Protein AF-A0AAW0MY79-F1 (afdb_monomer)

Secondary structure (DSSP, 8-state):
--STTHHHHHHHHHHHTSSHHHHHHHHHHHHHIIIIIIIHHHHHHHHHHHHSSPPPHHHHHIIIIIHHHHHHHHHHHHHHT----EETTTEEPPHHHHHHHHHHHHHHHHHHHHHHHHHHHHS-S-HHHHHHHHHS----HHHHHHHHHHHHHHHHH----GGGHHHHHHTT-

Organism: NCBI:txid88201

Mean predicted aligned error: 11.84 Å

Structure (mmCIF, N/CA/C/O backbone):
data_AF-A0AAW0MY79-F1
#
_entry.id   AF-A0AAW0MY79-F1
#
loop_
_atom_site.group_PDB
_atom_site.id
_atom_site.type_symbol
_atom_site.label_atom_id
_atom_site.label_alt_id
_atom_site.label_comp_id
_atom_site.label_asym_id
_atom_site.label_entity_id
_atom_site.label_seq_id
_atom_site.pdbx_PDB_ins_code
_atom_site.Cartn_x
_atom_site.Cartn_y
_atom_site.Cartn_z
_atom_site.occupancy
_atom_site.B_iso_or_equiv
_atom_site.auth_seq_id
_atom_site.auth_comp_id
_atom_site.auth_asym_id
_atom_site.auth_atom_id
_atom_site.pdbx_PDB_model_num
ATOM 1 N N . MET A 1 1 ? 25.952 -3.757 -9.972 1.00 64.19 1 MET A N 1
ATOM 2 C CA . MET A 1 1 ? 26.005 -2.457 -10.677 1.00 64.19 1 MET A CA 1
ATOM 3 C C . MET A 1 1 ? 27.405 -2.058 -11.164 1.00 64.19 1 MET A C 1
ATOM 5 O O . MET A 1 1 ? 27.505 -1.042 -11.826 1.00 64.19 1 MET A O 1
ATOM 9 N N . VAL A 1 2 ? 28.468 -2.835 -10.903 1.00 82.38 2 VAL A N 1
ATOM 10 C CA . VAL A 1 2 ? 29.864 -2.471 -11.265 1.00 82.38 2 VAL A CA 1
ATOM 11 C C . VAL A 1 2 ? 30.337 -3.136 -12.577 1.00 82.38 2 VAL A C 1
ATOM 13 O O . VAL A 1 2 ? 31.460 -2.951 -13.016 1.00 82.38 2 VAL A O 1
ATOM 16 N N . THR A 1 3 ? 29.481 -3.930 -13.219 1.00 87.12 3 THR A N 1
ATOM 17 C CA . THR A 1 3 ? 29.756 -4.563 -14.520 1.00 87.12 3 THR A CA 1
ATOM 18 C C . THR A 1 3 ? 29.460 -3.604 -15.675 1.00 87.12 3 THR A C 1
ATOM 20 O O . THR A 1 3 ? 28.594 -2.746 -15.525 1.00 87.12 3 THR A O 1
ATOM 23 N N . GLU A 1 4 ? 30.047 -3.829 -16.855 1.00 83.00 4 GLU A N 1
ATOM 24 C CA . GLU A 1 4 ? 29.785 -3.050 -18.088 1.00 83.00 4 GLU A CA 1
ATOM 25 C C . GLU A 1 4 ? 28.286 -2.983 -18.462 1.00 83.00 4 GLU A C 1
ATOM 27 O O . GLU A 1 4 ? 27.779 -1.955 -18.896 1.00 83.00 4 GLU A O 1
ATOM 32 N N . GLY A 1 5 ? 27.524 -4.056 -18.207 1.00 82.25 5 GLY A N 1
ATOM 33 C CA . GLY A 1 5 ? 26.061 -4.086 -18.375 1.00 82.25 5 GLY A CA 1
ATOM 34 C C . GLY A 1 5 ? 25.256 -3.592 -17.162 1.00 82.25 5 GLY A C 1
ATOM 35 O O . GLY A 1 5 ? 24.039 -3.764 -17.108 1.00 82.25 5 GLY A O 1
ATOM 36 N N . GLY A 1 6 ? 25.915 -3.030 -16.147 1.00 85.75 6 GLY A N 1
ATOM 37 C CA . GLY A 1 6 ? 25.315 -2.707 -14.851 1.00 85.75 6 GLY A CA 1
ATOM 38 C C . GLY A 1 6 ? 24.207 -1.659 -14.927 1.00 85.75 6 GLY A C 1
ATOM 39 O O . GLY A 1 6 ? 23.255 -1.741 -14.154 1.00 85.75 6 GLY A O 1
ATOM 40 N N . MET A 1 7 ? 24.302 -0.729 -15.879 1.00 85.69 7 MET A N 1
ATOM 41 C CA . MET A 1 7 ? 23.310 0.326 -16.095 1.00 85.69 7 MET A CA 1
ATOM 42 C C . MET A 1 7 ? 21.962 -0.223 -16.583 1.00 85.69 7 MET A C 1
ATOM 44 O O . MET A 1 7 ? 20.918 0.259 -16.154 1.00 85.69 7 MET A O 1
ATOM 48 N N . TYR A 1 8 ? 21.968 -1.277 -17.406 1.00 83.06 8 TYR A N 1
ATOM 49 C CA . TYR A 1 8 ? 20.736 -1.932 -17.856 1.00 83.06 8 TYR A CA 1
ATOM 50 C C . TYR A 1 8 ? 20.008 -2.597 -16.681 1.00 83.06 8 TYR A C 1
ATOM 52 O O . TYR A 1 8 ? 18.830 -2.364 -16.427 1.00 83.06 8 TYR A O 1
ATOM 60 N N . VAL A 1 9 ? 20.738 -3.378 -15.882 1.00 84.88 9 VAL A N 1
ATOM 61 C CA . VAL A 1 9 ? 20.161 -4.027 -14.694 1.00 84.88 9 VAL A CA 1
ATOM 62 C C . VAL A 1 9 ? 19.654 -2.986 -13.693 1.00 84.88 9 VAL A C 1
ATOM 64 O O . VAL A 1 9 ? 18.592 -3.172 -13.104 1.00 84.88 9 VAL A O 1
ATOM 67 N N . PHE A 1 10 ? 20.386 -1.880 -13.523 1.00 86.44 10 PHE A N 1
ATOM 68 C CA . PHE A 1 10 ? 19.966 -0.775 -12.667 1.00 86.44 10 PHE A CA 1
ATOM 69 C C . PHE A 1 10 ? 18.661 -0.142 -13.148 1.00 86.44 10 PHE A C 1
ATOM 71 O O . PHE A 1 10 ? 17.734 -0.027 -12.357 1.00 86.44 10 PHE A O 1
ATOM 78 N N . GLN A 1 11 ? 18.548 0.205 -14.430 1.00 85.25 11 GLN A N 1
ATOM 79 C CA . GLN A 1 11 ? 17.3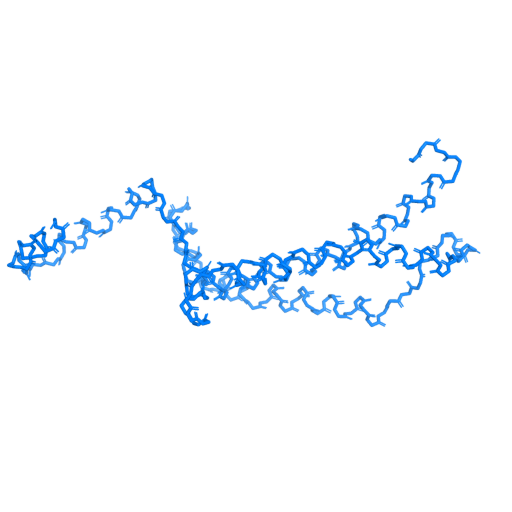39 0.834 -14.958 1.00 85.25 11 GLN A CA 1
ATOM 80 C C . GLN A 1 11 ? 16.126 -0.104 -14.896 1.00 85.25 11 GLN A C 1
ATOM 82 O O . GLN A 1 11 ? 15.022 0.336 -14.586 1.00 85.25 11 GLN A O 1
ATOM 87 N N . LEU A 1 12 ? 16.320 -1.400 -15.155 1.00 84.06 12 LEU A N 1
ATOM 88 C CA . LEU A 1 12 ? 15.260 -2.393 -15.004 1.00 84.06 12 LEU A CA 1
ATOM 89 C C . LEU A 1 12 ? 14.778 -2.472 -13.549 1.00 84.06 12 LEU A C 1
ATOM 91 O O . LEU A 1 12 ? 13.577 -2.482 -13.290 1.00 84.06 12 LEU A O 1
ATOM 95 N N . PHE A 1 13 ? 15.705 -2.486 -12.592 1.00 84.88 13 PHE A N 1
ATOM 96 C CA . PHE A 1 13 ? 15.361 -2.488 -11.175 1.00 84.88 13 PHE A CA 1
ATOM 97 C C . PHE A 1 13 ? 14.685 -1.181 -10.741 1.00 84.88 13 PHE A C 1
ATOM 99 O O . PHE A 1 13 ? 13.664 -1.222 -10.062 1.00 84.88 13 PHE A O 1
ATOM 106 N N . ASP A 1 14 ? 15.201 -0.030 -11.161 1.00 85.62 14 ASP A N 1
ATOM 107 C CA . ASP A 1 14 ? 14.633 1.284 -10.849 1.00 85.62 14 ASP A CA 1
ATOM 108 C C . ASP A 1 14 ? 13.197 1.411 -11.390 1.00 85.62 14 ASP A C 1
ATOM 110 O O . ASP A 1 14 ? 12.275 1.780 -10.665 1.00 85.62 14 ASP A O 1
ATOM 114 N N . TYR A 1 15 ? 12.965 0.959 -12.626 1.00 83.69 15 TYR A N 1
ATOM 115 C CA . TYR A 1 15 ? 11.656 1.032 -13.274 1.00 83.69 15 TYR A CA 1
ATOM 116 C C . TYR A 1 15 ? 10.628 -0.005 -12.793 1.00 83.69 15 TYR A C 1
ATOM 118 O O . TYR A 1 15 ? 9.430 0.238 -12.908 1.00 83.69 15 TYR A O 1
ATOM 126 N N . TYR A 1 16 ? 11.031 -1.169 -12.281 1.00 82.06 16 TYR A N 1
ATOM 127 C CA . TYR A 1 16 ? 10.070 -2.189 -11.827 1.00 82.06 16 TYR A CA 1
ATOM 128 C C . TYR A 1 16 ? 9.998 -2.346 -10.307 1.00 82.06 16 TYR A C 1
ATOM 130 O O . TYR A 1 16 ? 8.924 -2.616 -9.776 1.00 82.06 16 TYR A O 1
ATOM 138 N N . SER A 1 17 ? 11.109 -2.167 -9.590 1.00 77.38 17 SER A N 1
ATOM 139 C CA . SER A 1 17 ? 11.155 -2.292 -8.129 1.00 77.38 17 SER A CA 1
ATOM 140 C C . SER A 1 17 ? 10.852 -0.969 -7.431 1.00 77.38 17 SER A C 1
ATOM 142 O O . SER A 1 17 ? 10.053 -0.952 -6.496 1.00 77.38 17 SER A O 1
ATOM 144 N N . ALA A 1 18 ? 11.491 0.122 -7.864 1.00 70.31 18 ALA A N 1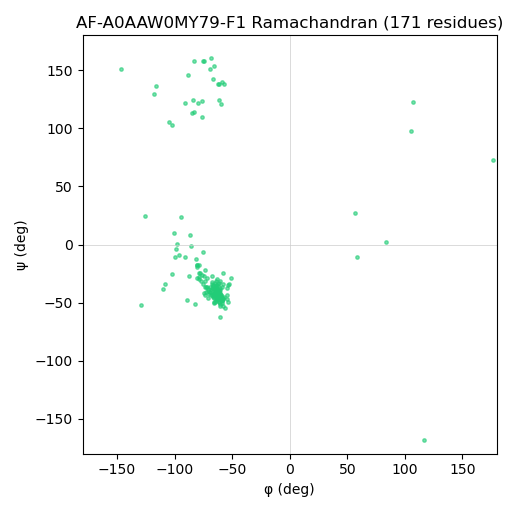
ATOM 145 C CA . ALA A 1 18 ? 11.377 1.449 -7.248 1.00 70.31 18 ALA A CA 1
ATOM 146 C C . ALA A 1 18 ? 10.426 2.394 -8.005 1.00 70.31 18 ALA A C 1
ATOM 148 O O . ALA A 1 18 ? 10.349 3.584 -7.705 1.00 70.31 18 ALA A O 1
ATOM 149 N N . SER A 1 19 ? 9.680 1.872 -8.977 1.00 70.75 19 SER A N 1
ATOM 150 C CA . SER A 1 19 ? 8.732 2.671 -9.742 1.00 70.75 19 SER A CA 1
ATOM 151 C C . SER A 1 19 ? 7.539 3.106 -8.912 1.00 70.75 19 SER A C 1
ATOM 153 O O . SER A 1 19 ? 7.077 2.411 -8.005 1.00 70.75 19 SER A O 1
ATOM 155 N N . GLY A 1 20 ? 6.983 4.256 -9.293 1.00 75.38 20 GLY A N 1
ATOM 156 C CA . GLY A 1 20 ? 5.764 4.789 -8.702 1.00 75.38 20 GLY A CA 1
ATOM 157 C C . GLY A 1 20 ? 4.626 3.767 -8.664 1.00 75.38 20 GLY A C 1
ATOM 158 O O . GLY A 1 20 ? 3.833 3.807 -7.738 1.00 75.38 20 GLY A O 1
ATOM 159 N N . MET A 1 21 ? 4.559 2.799 -9.585 1.00 81.38 21 MET A N 1
ATOM 160 C CA . MET A 1 21 ? 3.480 1.801 -9.600 1.00 81.38 21 MET A CA 1
ATOM 161 C C . MET A 1 21 ? 3.438 0.921 -8.341 1.00 81.38 21 MET A C 1
ATOM 163 O O . MET A 1 21 ? 2.368 0.749 -7.755 1.00 81.38 21 MET A O 1
ATOM 167 N N . THR A 1 22 ? 4.579 0.377 -7.901 1.00 87.12 22 THR A N 1
ATOM 168 C CA . THR A 1 22 ? 4.635 -0.479 -6.703 1.00 87.12 22 THR A CA 1
ATOM 169 C C . THR A 1 22 ? 4.415 0.343 -5.437 1.00 87.12 22 THR A C 1
ATOM 171 O O . THR A 1 22 ? 3.671 -0.080 -4.554 1.00 87.12 22 THR A O 1
ATOM 174 N N . LEU A 1 23 ? 4.991 1.547 -5.369 1.00 88.44 23 LEU A N 1
ATOM 175 C CA . LEU A 1 23 ? 4.829 2.461 -4.235 1.00 88.44 23 LEU A CA 1
ATOM 176 C C . LEU A 1 23 ? 3.391 2.970 -4.093 1.00 88.44 23 LEU A C 1
ATOM 178 O O . LEU A 1 23 ? 2.859 2.981 -2.988 1.00 88.44 23 LEU A O 1
ATOM 182 N N . LEU A 1 24 ? 2.733 3.341 -5.195 1.00 89.81 24 LEU A N 1
ATOM 183 C CA . LEU A 1 24 ? 1.336 3.786 -5.192 1.00 89.81 24 LEU A CA 1
ATOM 184 C C . LEU A 1 24 ? 0.389 2.669 -4.750 1.00 89.81 24 LEU A C 1
ATOM 186 O O . LEU A 1 24 ? -0.568 2.936 -4.027 1.00 89.81 24 LEU A O 1
ATOM 190 N N . TRP A 1 25 ? 0.671 1.422 -5.141 1.00 89.25 25 TRP A N 1
ATOM 191 C CA . TRP A 1 25 ? -0.073 0.258 -4.661 1.00 89.25 25 TRP A CA 1
ATOM 192 C C . TRP A 1 25 ? 0.070 0.061 -3.149 1.00 89.25 25 TRP A C 1
ATOM 194 O O . TRP A 1 25 ? -0.934 -0.145 -2.467 1.00 89.25 25 TRP A O 1
ATOM 204 N N . GLN A 1 26 ? 1.292 0.160 -2.613 1.00 91.06 26 GLN A N 1
ATOM 205 C CA . GLN A 1 26 ? 1.514 0.059 -1.167 1.00 91.06 26 GLN A CA 1
ATOM 206 C C . GLN A 1 26 ? 0.834 1.212 -0.418 1.00 91.06 26 GLN A C 1
ATOM 208 O O . GLN A 1 26 ? 0.061 0.968 0.506 1.00 91.06 26 GLN A O 1
ATOM 213 N N . ALA A 1 27 ? 1.024 2.452 -0.876 1.00 91.31 27 ALA A N 1
ATOM 214 C CA . ALA A 1 27 ? 0.410 3.639 -0.285 1.00 91.31 27 ALA A CA 1
ATOM 215 C C . ALA A 1 27 ? -1.126 3.563 -0.290 1.00 91.31 27 ALA A C 1
ATOM 217 O O . ALA A 1 27 ? -1.776 3.981 0.669 1.00 91.31 27 ALA A O 1
ATOM 218 N N . PHE A 1 28 ? -1.723 2.993 -1.343 1.00 92.12 28 PHE A N 1
ATOM 219 C CA . PHE A 1 28 ? -3.161 2.749 -1.394 1.00 92.12 28 PHE A CA 1
ATOM 220 C C . PHE A 1 28 ? -3.613 1.814 -0.264 1.00 92.12 28 PHE A C 1
ATOM 222 O O . PHE A 1 28 ? -4.533 2.162 0.480 1.00 92.12 28 PHE A O 1
ATOM 229 N N . TRP A 1 29 ? -2.962 0.659 -0.097 1.00 91.88 29 TRP A N 1
ATOM 230 C CA . TRP A 1 29 ? -3.308 -0.280 0.974 1.00 91.88 29 TRP A CA 1
ATOM 231 C C . TRP A 1 29 ? -3.071 0.302 2.364 1.00 91.88 29 TRP A C 1
ATOM 233 O O . TRP A 1 29 ? -3.911 0.112 3.241 1.00 91.88 29 TRP A O 1
ATOM 243 N N . GLU A 1 30 ? -1.988 1.048 2.563 1.00 91.56 30 GLU A N 1
ATOM 244 C CA . GLU A 1 30 ? -1.722 1.751 3.820 1.00 91.56 30 GLU A CA 1
ATOM 245 C C . GLU A 1 30 ? -2.848 2.736 4.158 1.00 91.56 30 GLU A C 1
ATOM 247 O O . GLU A 1 30 ? -3.398 2.687 5.261 1.00 91.56 30 GLU A O 1
ATOM 252 N N . CYS A 1 31 ? -3.272 3.562 3.196 1.00 92.19 31 CYS A N 1
ATOM 253 C CA . CYS A 1 31 ? -4.382 4.495 3.394 1.00 92.19 31 CYS A CA 1
ATOM 254 C C . CYS A 1 31 ? -5.692 3.765 3.712 1.00 92.19 31 CYS A C 1
ATOM 256 O O . CYS A 1 31 ? -6.417 4.171 4.620 1.00 92.19 31 CYS A O 1
ATOM 258 N N . VAL A 1 32 ? -6.000 2.674 3.001 1.00 91.75 32 VAL A N 1
ATOM 259 C CA . VAL A 1 32 ? -7.217 1.882 3.238 1.00 91.75 32 VAL A CA 1
ATOM 260 C C . VAL A 1 32 ? -7.208 1.261 4.633 1.00 91.75 32 VAL A C 1
ATOM 262 O O . VAL A 1 32 ? -8.212 1.330 5.345 1.00 91.75 32 VAL A O 1
ATOM 265 N N . VAL A 1 33 ? -6.078 0.689 5.053 1.00 90.69 33 VAL A N 1
ATOM 266 C CA . VAL A 1 33 ? -5.938 0.078 6.379 1.00 90.69 33 VAL A CA 1
ATOM 267 C C . VAL A 1 33 ? -6.095 1.129 7.476 1.00 90.69 33 VAL A C 1
ATOM 269 O O . VAL A 1 33 ? -6.868 0.913 8.407 1.00 90.69 33 VAL A O 1
ATOM 272 N N . VAL A 1 34 ? -5.446 2.288 7.364 1.00 90.62 34 VAL A N 1
ATOM 273 C CA . VAL A 1 34 ? -5.556 3.351 8.377 1.00 90.62 34 VAL A CA 1
ATOM 274 C C . VAL A 1 34 ? -6.973 3.933 8.427 1.00 90.62 34 VAL A C 1
ATOM 276 O O . VAL A 1 34 ? -7.555 4.071 9.504 1.00 90.62 34 VAL A O 1
ATOM 279 N N . ALA A 1 35 ? -7.567 4.238 7.275 1.00 89.69 35 ALA A N 1
ATOM 280 C CA . ALA A 1 35 ? -8.858 4.914 7.219 1.00 89.69 35 ALA A CA 1
ATOM 281 C C . ALA A 1 35 ? -10.045 4.003 7.576 1.00 89.69 35 ALA A C 1
ATOM 283 O O . ALA A 1 35 ? -10.943 4.431 8.305 1.00 89.69 35 ALA A O 1
ATOM 284 N N . TRP A 1 36 ? -10.051 2.757 7.091 1.00 88.25 36 TRP A N 1
ATOM 285 C CA . TRP A 1 36 ? -11.218 1.868 7.167 1.00 88.25 36 TRP A CA 1
ATOM 286 C C . TRP A 1 36 ? -11.043 0.701 8.136 1.00 88.25 36 TRP A C 1
ATOM 288 O O . TRP A 1 36 ? -12.002 0.336 8.811 1.00 88.25 36 TRP A O 1
ATOM 298 N N . VAL A 1 37 ? -9.846 0.107 8.218 1.00 88.88 37 VAL A N 1
ATOM 299 C CA . VAL A 1 37 ? -9.603 -1.050 9.099 1.00 88.88 37 VAL A CA 1
ATOM 300 C C . VAL A 1 37 ? -9.332 -0.591 10.530 1.00 88.88 37 VAL A C 1
ATOM 302 O O . VAL A 1 37 ? -9.986 -1.055 11.460 1.00 88.88 37 VAL A O 1
ATOM 305 N N . TYR A 1 38 ? -8.397 0.343 10.713 1.00 87.81 38 TYR A N 1
ATOM 306 C CA . TYR A 1 38 ? -8.124 0.948 12.016 1.00 87.81 38 TYR A CA 1
ATOM 307 C C . TYR A 1 38 ? -9.241 1.920 12.421 1.00 87.81 38 TYR A C 1
ATOM 309 O O . TYR A 1 38 ? -9.742 1.871 13.550 1.00 87.81 38 TYR A O 1
ATOM 317 N N . GLY A 1 39 ? -9.679 2.738 11.461 1.00 87.56 39 GLY A N 1
ATOM 318 C CA . GLY A 1 39 ? -10.776 3.687 11.592 1.00 87.56 39 GLY A CA 1
ATOM 319 C C . GLY A 1 39 ? -10.273 5.126 11.668 1.00 87.56 39 GLY A C 1
ATOM 320 O O . GLY A 1 39 ? -9.526 5.496 12.574 1.00 87.56 39 GLY A O 1
ATOM 321 N N . ALA A 1 40 ? -10.742 5.964 10.744 1.00 87.12 40 ALA A N 1
ATOM 322 C CA . ALA A 1 40 ? -10.306 7.352 10.619 1.00 87.12 40 ALA A CA 1
ATOM 323 C C . ALA A 1 40 ? -10.590 8.211 11.869 1.00 87.12 40 ALA A C 1
ATOM 325 O O . ALA A 1 40 ? -9.825 9.124 12.162 1.00 87.12 40 ALA A O 1
ATOM 326 N N . ASP A 1 41 ? -11.659 7.930 12.623 1.00 86.12 41 ASP A N 1
ATOM 327 C CA . ASP A 1 41 ? -11.943 8.643 13.879 1.00 86.12 41 ASP A CA 1
ATOM 328 C C . ASP A 1 41 ? -10.918 8.323 14.969 1.00 86.12 41 ASP A C 1
ATOM 330 O O . ASP A 1 41 ? -10.395 9.240 15.595 1.00 86.12 41 ASP A O 1
ATOM 334 N N . ARG A 1 42 ? -10.551 7.043 15.122 1.00 84.69 42 ARG A N 1
ATOM 335 C CA . ARG A 1 42 ? -9.520 6.623 16.084 1.00 84.69 42 ARG A CA 1
ATOM 336 C C . ARG A 1 42 ? -8.169 7.230 15.738 1.00 84.69 42 ARG A C 1
ATOM 338 O O . ARG A 1 42 ? -7.492 7.745 16.615 1.00 84.69 42 ARG A O 1
ATOM 345 N N . PHE A 1 43 ? -7.823 7.243 14.450 1.00 87.50 43 PHE A N 1
ATOM 346 C CA . PHE A 1 43 ? -6.597 7.880 13.981 1.00 87.50 43 PHE A CA 1
ATOM 347 C C . PHE A 1 43 ? -6.559 9.381 14.306 1.00 87.50 43 PHE A C 1
ATOM 349 O O . PHE A 1 43 ? -5.547 9.881 14.784 1.00 87.50 43 PHE A O 1
ATOM 356 N N . MET A 1 44 ? -7.665 10.102 14.103 1.00 86.62 44 MET A N 1
ATOM 357 C CA . MET A 1 44 ? -7.750 11.528 14.441 1.00 86.62 44 MET A CA 1
ATOM 358 C C . MET A 1 44 ? -7.641 11.789 15.946 1.00 86.62 44 MET A C 1
ATOM 360 O O . MET A 1 44 ? -7.039 12.787 16.340 1.00 86.62 44 MET A O 1
ATOM 364 N N . ASP A 1 45 ? -8.197 10.908 16.778 1.00 85.62 45 ASP A N 1
ATOM 365 C CA . ASP A 1 45 ? -8.103 11.019 18.235 1.00 85.62 45 ASP A CA 1
ATOM 366 C C . ASP A 1 45 ? -6.681 10.705 18.733 1.00 85.62 45 ASP A C 1
ATOM 368 O O . ASP A 1 45 ? -6.171 11.390 19.619 1.00 85.62 45 ASP A O 1
ATOM 372 N N . ASP A 1 46 ? -5.987 9.745 18.117 1.00 86.88 46 ASP A N 1
ATOM 373 C CA . ASP A 1 46 ? -4.576 9.469 18.412 1.00 86.88 46 ASP A CA 1
ATOM 374 C C . ASP A 1 46 ? -3.670 10.630 17.991 1.00 86.88 46 ASP A C 1
ATOM 376 O O . ASP A 1 46 ? -2.802 11.047 18.757 1.00 86.88 46 ASP A O 1
ATOM 380 N N . VAL A 1 47 ? -3.912 11.217 16.815 1.00 87.69 47 VAL A N 1
ATOM 381 C CA . VAL A 1 47 ? -3.218 12.436 16.380 1.00 87.69 47 VAL A CA 1
ATOM 382 C C . VAL A 1 47 ? -3.481 13.574 17.366 1.00 87.69 47 VAL A C 1
ATOM 384 O O . VAL A 1 47 ? -2.538 14.258 17.760 1.00 87.69 47 VAL A O 1
ATOM 387 N N . ALA A 1 48 ? -4.726 13.748 17.821 1.00 87.38 48 ALA A N 1
ATOM 388 C CA . ALA A 1 48 ? -5.080 14.775 18.797 1.00 87.38 48 ALA A CA 1
ATOM 389 C C . ALA A 1 48 ? -4.337 14.604 20.128 1.00 87.38 48 ALA A C 1
ATOM 391 O O . ALA A 1 48 ? -3.897 15.593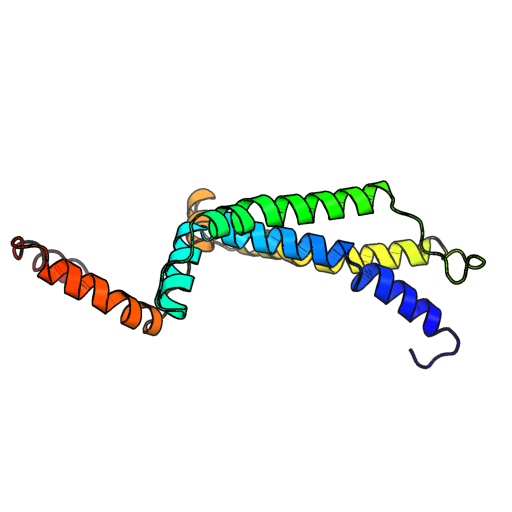 20.713 1.00 87.38 48 ALA A O 1
ATOM 392 N N . ARG A 1 49 ? -4.135 13.360 20.578 1.00 82.50 49 ARG A N 1
ATOM 393 C CA . ARG A 1 49 ? -3.321 13.051 21.764 1.00 82.50 49 ARG A CA 1
ATOM 394 C C . ARG A 1 49 ? -1.840 13.369 21.565 1.00 82.50 49 ARG A C 1
ATOM 396 O O . ARG A 1 49 ? -1.196 13.801 22.513 1.00 82.50 49 ARG A O 1
ATOM 403 N N . MET A 1 50 ? -1.299 13.185 20.358 1.00 86.62 50 MET A N 1
ATOM 404 C CA . MET A 1 50 ? 0.106 13.496 20.060 1.00 86.62 50 MET A CA 1
ATOM 405 C C . MET A 1 50 ? 0.377 15.002 19.980 1.00 86.62 50 MET A C 1
ATOM 407 O O . MET A 1 50 ? 1.412 15.461 20.456 1.00 86.62 50 MET A O 1
ATOM 411 N N . ILE A 1 51 ? -0.531 15.769 19.366 1.00 87.38 51 ILE A N 1
ATOM 412 C CA . ILE A 1 51 ? -0.329 17.207 19.100 1.00 87.38 51 ILE A CA 1
ATOM 413 C C . ILE A 1 51 ? -1.020 18.127 20.118 1.00 87.38 51 ILE A C 1
ATOM 415 O O . ILE A 1 51 ? -0.775 19.331 20.115 1.00 87.38 51 ILE A O 1
ATOM 419 N N . GLY A 1 52 ? -1.890 17.588 20.978 1.00 82.62 52 GLY A N 1
ATOM 420 C CA . GLY A 1 52 ? -2.605 18.325 22.026 1.00 82.62 52 GLY A CA 1
ATOM 421 C C . GLY A 1 52 ? -3.882 19.050 21.577 1.00 82.62 52 GLY A C 1
ATOM 422 O O . GLY A 1 52 ? -4.520 19.711 22.392 1.00 82.62 52 GLY A O 1
ATOM 423 N N . TYR A 1 53 ? -4.284 18.942 20.307 1.00 83.00 53 TYR A N 1
ATOM 424 C CA . TYR A 1 53 ? -5.540 19.499 19.790 1.00 83.00 53 TYR A CA 1
ATOM 425 C C . TYR A 1 53 ? -6.123 18.617 18.685 1.00 83.00 53 TYR A C 1
ATOM 427 O O . TYR A 1 53 ? -5.390 17.958 17.953 1.00 83.00 53 TYR A O 1
ATOM 435 N N . ARG A 1 54 ? -7.453 18.610 18.526 1.00 80.62 54 ARG A N 1
ATOM 436 C CA . ARG A 1 54 ? -8.106 17.807 17.484 1.00 80.62 54 ARG A CA 1
ATOM 437 C C . ARG A 1 54 ? -8.006 18.512 16.128 1.00 80.62 54 ARG A C 1
ATOM 439 O O . ARG A 1 54 ? -8.490 19.640 16.012 1.00 80.62 54 ARG A O 1
ATOM 446 N N . PRO A 1 55 ? -7.410 17.884 15.100 1.00 82.50 55 PRO A N 1
ATOM 447 C CA . PRO A 1 55 ? -7.314 18.522 13.800 1.00 82.50 55 PRO A CA 1
ATOM 448 C C . PRO A 1 55 ? -8.681 18.674 13.122 1.00 82.50 55 PRO A C 1
ATOM 450 O O . PRO A 1 55 ? -9.646 17.979 13.451 1.00 82.50 55 PRO A O 1
ATOM 453 N N . PHE A 1 56 ? -8.760 19.574 12.139 1.00 82.81 56 PHE A N 1
ATOM 454 C CA . PHE A 1 56 ? -10.010 19.865 11.440 1.00 82.81 56 PHE A CA 1
ATOM 455 C C . PHE A 1 56 ? -10.605 18.620 10.752 1.00 82.81 56 PHE A C 1
ATOM 457 O O . PHE A 1 56 ? -9.876 17.878 10.088 1.00 82.81 56 PHE A O 1
ATOM 464 N N . PRO A 1 57 ? -11.940 18.426 10.795 1.00 82.31 57 PRO A N 1
ATOM 465 C CA . PRO A 1 57 ? -12.607 17.289 10.152 1.00 82.31 57 PRO A CA 1
ATOM 466 C C . PRO A 1 57 ? -12.369 17.175 8.640 1.00 82.31 57 PRO A C 1
ATOM 468 O O . PRO A 1 57 ? -12.434 16.080 8.092 1.00 82.31 57 PRO A O 1
ATOM 471 N N . TRP A 1 58 ? -12.053 18.274 7.950 1.00 85.44 58 TRP A N 1
ATOM 472 C CA . TRP A 1 58 ? -11.681 18.245 6.530 1.00 85.44 58 TRP A CA 1
ATOM 473 C C . TRP A 1 58 ? -10.422 17.416 6.257 1.00 85.44 58 TRP A C 1
ATOM 475 O O . TRP A 1 58 ? -10.338 16.739 5.234 1.00 85.44 58 TRP A O 1
ATOM 485 N N . MET A 1 59 ? -9.471 17.400 7.193 1.00 84.56 59 MET A N 1
ATOM 486 C CA . MET A 1 59 ? -8.251 16.605 7.065 1.00 84.56 59 MET A CA 1
ATOM 487 C C . MET A 1 59 ? -8.550 15.102 7.117 1.00 84.56 59 MET A C 1
ATOM 489 O O . MET A 1 59 ? -7.961 14.333 6.360 1.00 84.56 59 MET A O 1
ATOM 493 N N . LYS A 1 60 ? -9.556 14.698 7.909 1.00 85.94 60 LYS A N 1
ATOM 494 C CA . LYS A 1 60 ? -10.077 13.322 7.928 1.00 85.94 60 LYS A CA 1
ATOM 495 C C . LYS A 1 60 ? -10.576 12.903 6.544 1.00 85.94 60 LYS A C 1
ATOM 497 O O . LYS A 1 60 ? -10.215 11.833 6.066 1.00 85.94 60 LYS A O 1
ATOM 502 N N . TRP A 1 61 ? -11.385 13.739 5.888 1.00 87.50 61 TRP A N 1
ATOM 503 C CA . TRP A 1 61 ? -11.902 13.454 4.542 1.00 87.50 61 TRP A CA 1
ATOM 504 C C . TRP A 1 61 ? -10.791 13.377 3.496 1.00 87.50 61 TRP A C 1
ATOM 506 O O . TRP A 1 61 ? -10.813 12.493 2.638 1.00 87.50 61 TRP A O 1
ATOM 516 N N . CYS A 1 62 ? -9.796 14.260 3.602 1.00 89.25 62 CYS A N 1
ATOM 517 C CA . CYS A 1 62 ? -8.632 14.246 2.727 1.00 89.25 62 CYS A CA 1
ATOM 518 C C . CYS A 1 62 ? -7.898 12.898 2.795 1.00 89.25 62 CYS A C 1
ATOM 520 O O . CYS A 1 62 ? -7.741 12.233 1.774 1.00 89.25 62 CYS A O 1
ATOM 522 N N . TRP A 1 63 ? -7.547 12.435 3.994 1.00 85.50 63 TRP A N 1
ATOM 523 C CA . TRP A 1 63 ? -6.797 11.187 4.161 1.00 85.50 63 TRP A CA 1
ATOM 524 C C . TRP A 1 63 ? -7.633 9.927 3.950 1.00 85.50 63 TRP A C 1
ATOM 526 O O . TRP A 1 63 ? -7.133 8.934 3.431 1.00 85.50 63 TRP A O 1
ATOM 536 N N . SER A 1 64 ? -8.914 9.960 4.320 1.00 87.81 64 SER A N 1
ATOM 537 C CA . SER A 1 64 ? -9.782 8.784 4.238 1.00 87.81 64 SER A CA 1
ATOM 538 C C . SER A 1 64 ? -10.302 8.503 2.828 1.00 87.81 64 SER A C 1
ATOM 540 O O . SER A 1 64 ? -10.621 7.353 2.526 1.00 87.81 64 SER A O 1
ATOM 542 N N . PHE A 1 65 ? -10.432 9.534 1.988 1.00 88.88 65 PHE A N 1
ATOM 543 C CA . PHE A 1 65 ? -11.054 9.411 0.667 1.00 88.88 65 PHE A CA 1
ATOM 544 C C . PHE A 1 65 ? -10.191 9.999 -0.443 1.00 88.88 65 PHE A C 1
ATOM 546 O O . PHE A 1 65 ? -9.912 9.307 -1.416 1.00 88.88 65 PHE A O 1
ATOM 553 N N . ILE A 1 66 ? -9.730 11.245 -0.309 1.00 91.62 66 ILE A N 1
ATOM 554 C CA . ILE A 1 66 ? -9.018 11.919 -1.406 1.00 91.62 66 ILE A CA 1
ATOM 555 C C . ILE A 1 66 ? -7.690 11.217 -1.698 1.00 91.62 66 ILE A C 1
ATOM 557 O O . ILE A 1 66 ? -7.439 10.853 -2.844 1.00 91.62 66 ILE A O 1
ATOM 561 N N . THR A 1 67 ? -6.870 10.969 -0.676 1.00 91.88 67 THR A N 1
ATOM 562 C CA . THR A 1 67 ? -5.573 10.298 -0.824 1.00 91.88 67 THR A CA 1
ATOM 563 C C . THR A 1 67 ? -5.688 8.920 -1.489 1.00 91.88 67 THR A C 1
ATOM 565 O O . THR A 1 67 ? -5.061 8.739 -2.534 1.00 91.88 67 THR A O 1
ATOM 568 N N . PRO A 1 68 ? -6.507 7.964 -0.998 1.00 92.44 68 PRO A N 1
ATOM 569 C CA . PRO A 1 68 ? -6.626 6.664 -1.655 1.00 92.44 68 PRO A CA 1
ATOM 570 C C . PRO A 1 68 ? -7.221 6.764 -3.067 1.00 92.44 68 PRO A C 1
ATOM 572 O O . PRO A 1 68 ? -6.785 6.029 -3.952 1.00 92.44 68 PRO A O 1
ATOM 575 N N . CYS A 1 69 ? -8.156 7.6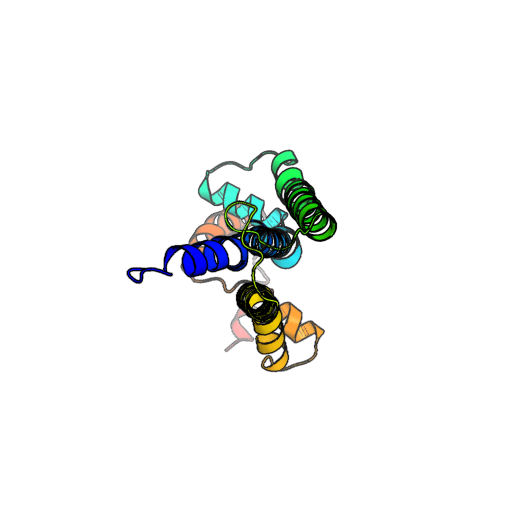91 -3.321 1.00 93.44 69 CYS A N 1
ATOM 576 C CA . CYS A 1 69 ? -8.691 7.919 -4.666 1.00 93.44 69 CYS A CA 1
ATOM 577 C C . CYS A 1 69 ? -7.626 8.443 -5.638 1.00 93.44 69 CYS A C 1
ATOM 579 O O . CYS A 1 69 ? -7.548 7.959 -6.765 1.00 93.44 69 CYS A O 1
ATOM 581 N N . VAL A 1 70 ? -6.789 9.396 -5.217 1.00 93.12 70 VAL A N 1
ATOM 582 C CA . VAL A 1 70 ? -5.695 9.925 -6.045 1.00 93.12 70 VAL A CA 1
ATOM 583 C C . VAL A 1 70 ? -4.635 8.851 -6.289 1.00 93.12 70 VAL A C 1
ATOM 585 O O . VAL A 1 70 ? -4.242 8.651 -7.437 1.00 93.12 70 VAL A O 1
ATOM 588 N N . CYS A 1 71 ? -4.223 8.108 -5.256 1.00 91.50 71 CYS A N 1
ATOM 589 C CA . CYS A 1 71 ? -3.272 7.003 -5.403 1.00 91.50 71 CYS A CA 1
ATOM 590 C C . CYS A 1 71 ? -3.781 5.947 -6.395 1.00 91.50 71 CYS A C 1
ATOM 592 O O . CYS A 1 71 ? -3.046 5.559 -7.302 1.00 91.50 71 CYS A O 1
ATOM 594 N N . MET A 1 72 ? -5.049 5.537 -6.275 1.00 90.94 72 MET A N 1
ATOM 595 C CA . MET A 1 72 ? -5.672 4.586 -7.200 1.00 90.94 72 MET A CA 1
ATOM 596 C C . MET A 1 72 ? -5.799 5.160 -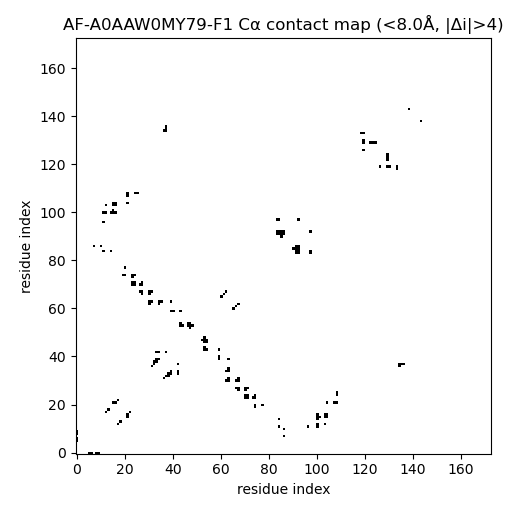8.619 1.00 90.94 72 MET A C 1
ATOM 598 O O . MET A 1 72 ? -5.527 4.462 -9.590 1.00 90.94 72 MET A O 1
ATOM 602 N N . GLY A 1 73 ? -6.169 6.436 -8.761 1.00 92.19 73 GLY A N 1
ATOM 603 C CA . GLY A 1 73 ? -6.292 7.095 -10.062 1.00 92.19 73 GLY A CA 1
ATOM 604 C C . GLY A 1 73 ? -4.963 7.165 -10.817 1.00 92.19 73 GLY A C 1
ATOM 605 O O . GLY A 1 73 ? -4.901 6.799 -11.990 1.00 92.19 73 GLY A O 1
ATOM 606 N N . ILE A 1 74 ? -3.885 7.567 -10.136 1.00 91.00 74 ILE A N 1
ATOM 607 C CA . ILE A 1 74 ? -2.539 7.612 -10.726 1.00 91.00 74 ILE A CA 1
ATOM 608 C C . ILE A 1 74 ? -2.060 6.193 -11.059 1.00 91.00 74 ILE A C 1
ATOM 610 O O . ILE A 1 74 ? -1.520 5.968 -12.141 1.00 91.00 74 ILE A O 1
ATOM 614 N N . PHE A 1 75 ? -2.307 5.222 -10.176 1.00 88.56 75 PHE A N 1
ATOM 615 C CA . PHE A 1 75 ? -1.966 3.821 -10.420 1.00 88.56 75 PHE A CA 1
ATOM 616 C C . PHE A 1 75 ? -2.657 3.264 -11.677 1.00 88.56 75 PHE A C 1
ATOM 618 O O . PHE A 1 75 ? -1.996 2.696 -12.546 1.00 88.56 75 PHE A O 1
ATOM 625 N N . LEU A 1 76 ? -3.966 3.489 -11.828 1.00 89.31 76 LEU A N 1
ATOM 626 C CA . LEU A 1 76 ? -4.716 3.071 -13.016 1.00 89.31 76 LEU A CA 1
ATOM 627 C C . LEU A 1 76 ? -4.227 3.777 -14.284 1.00 89.31 76 LEU A C 1
ATOM 629 O O . LEU A 1 76 ? -4.088 3.137 -15.325 1.00 89.31 76 LEU A O 1
ATOM 633 N N . PHE A 1 77 ? -3.918 5.073 -14.208 1.00 88.38 77 PHE A N 1
ATOM 634 C CA . PHE A 1 77 ? -3.364 5.811 -15.342 1.00 88.38 77 PHE A CA 1
ATOM 635 C C . PHE A 1 77 ? -2.013 5.242 -15.797 1.00 88.38 77 PHE A C 1
ATOM 637 O O . PHE A 1 77 ? -1.773 5.122 -17.002 1.00 88.38 77 PHE A O 1
ATOM 644 N N . HIS A 1 78 ? -1.161 4.849 -14.847 1.00 84.81 78 HIS A N 1
ATOM 645 C CA . HIS A 1 78 ? 0.107 4.177 -15.125 1.00 84.81 78 HIS A CA 1
ATOM 646 C C . HIS A 1 78 ? -0.077 2.795 -15.758 1.00 84.81 78 HIS A C 1
ATOM 648 O O . HIS A 1 78 ? 0.678 2.452 -16.663 1.00 84.81 78 HIS A O 1
ATOM 654 N N . LEU A 1 79 ? -1.082 2.023 -15.330 1.00 83.06 79 LEU A N 1
ATOM 655 C CA . LEU A 1 79 ? -1.395 0.727 -15.939 1.00 83.06 79 LEU A CA 1
ATOM 656 C C . LEU A 1 79 ? -1.903 0.868 -17.379 1.00 83.06 79 LEU A C 1
ATOM 658 O O . LEU A 1 79 ? -1.485 0.116 -18.253 1.00 83.06 79 LEU A O 1
ATOM 662 N N . VAL A 1 80 ? -2.785 1.837 -17.641 1.00 85.81 80 VAL A N 1
ATOM 663 C CA . VAL A 1 80 ? -3.356 2.054 -18.983 1.00 85.81 80 VAL A CA 1
ATOM 664 C C . VAL A 1 80 ? -2.306 2.569 -19.966 1.00 85.81 80 VAL A C 1
ATOM 666 O O . VAL A 1 80 ? -2.287 2.151 -21.120 1.00 85.81 80 VAL A O 1
ATOM 669 N N . ASN A 1 81 ? -1.415 3.457 -19.520 1.00 81.38 81 ASN A N 1
ATOM 670 C CA . ASN A 1 81 ? -0.338 4.008 -20.346 1.00 81.38 81 ASN A CA 1
ATOM 671 C C . ASN A 1 81 ? 0.980 3.241 -20.189 1.00 81.38 81 ASN A C 1
ATOM 673 O O . ASN A 1 81 ? 2.051 3.804 -20.435 1.00 81.38 81 ASN A O 1
ATOM 677 N N . TYR A 1 82 ? 0.915 1.976 -19.769 1.00 76.56 82 TYR A N 1
ATOM 678 C CA . TYR A 1 82 ? 2.097 1.143 -19.631 1.00 76.56 82 TYR A CA 1
ATOM 679 C C . TYR A 1 82 ? 2.800 1.020 -20.986 1.00 76.56 82 TYR A C 1
ATOM 681 O O . TYR A 1 82 ? 2.220 0.577 -21.979 1.00 76.56 82 TYR A O 1
ATOM 689 N N . LYS A 1 83 ? 4.063 1.443 -21.025 1.00 69.62 83 LYS A N 1
ATOM 690 C CA . LYS A 1 83 ? 4.935 1.284 -22.185 1.00 69.62 83 LYS A CA 1
ATOM 691 C C . LYS A 1 83 ? 6.095 0.378 -21.793 1.00 69.62 83 LYS A C 1
ATOM 693 O O . LYS A 1 83 ? 6.650 0.578 -20.711 1.00 69.62 83 LYS A O 1
ATOM 698 N N . PRO A 1 84 ? 6.473 -0.584 -22.653 1.00 65.69 84 PRO A N 1
ATOM 699 C CA . PRO A 1 84 ? 7.618 -1.437 -22.386 1.00 65.69 84 PRO A CA 1
ATOM 700 C C . PRO A 1 84 ? 8.864 -0.573 -22.186 1.00 65.69 84 PRO A C 1
ATOM 702 O O . PRO A 1 84 ? 9.070 0.424 -22.883 1.00 65.69 84 PRO A O 1
ATOM 705 N N . LEU A 1 85 ? 9.676 -0.947 -21.198 1.00 65.50 85 LEU A N 1
ATOM 706 C CA . LEU A 1 85 ? 10.888 -0.221 -20.846 1.00 65.50 85 LEU A CA 1
ATOM 707 C C . LEU A 1 85 ? 11.858 -0.220 -22.038 1.00 65.50 85 LEU A C 1
ATOM 709 O O . LEU A 1 85 ? 12.242 -1.279 -22.534 1.00 65.50 85 LEU A O 1
ATOM 713 N N . THR A 1 86 ? 12.283 0.964 -22.470 1.00 68.69 86 THR A N 1
ATOM 714 C CA . THR A 1 86 ? 13.316 1.147 -23.498 1.00 68.69 86 THR A CA 1
ATOM 715 C C . THR A 1 86 ? 14.507 1.886 -22.903 1.00 68.69 86 THR A C 1
ATOM 717 O O . THR A 1 86 ? 14.339 2.943 -22.288 1.00 68.69 86 THR A O 1
ATOM 720 N N . TYR A 1 87 ? 15.719 1.366 -23.095 1.00 61.94 87 TYR A N 1
ATOM 721 C CA . TYR A 1 87 ? 16.942 2.085 -22.744 1.00 61.94 87 TYR A CA 1
ATOM 722 C C . TYR A 1 87 ? 17.422 2.892 -23.951 1.00 61.94 87 TYR A C 1
ATOM 724 O O . TYR A 1 87 ? 17.661 2.341 -25.024 1.00 61.94 87 TYR A O 1
ATOM 732 N N . ASN A 1 88 ? 17.540 4.209 -23.767 1.00 61.38 88 ASN A N 1
ATOM 733 C CA . ASN A 1 88 ? 18.061 5.149 -24.763 1.00 61.38 88 ASN A CA 1
ATOM 734 C C . ASN A 1 88 ? 17.322 5.152 -26.125 1.00 61.38 88 ASN A C 1
ATOM 736 O O . ASN A 1 88 ? 17.928 5.462 -27.140 1.00 61.38 88 ASN A O 1
ATOM 740 N N . ASN A 1 89 ? 16.028 4.793 -26.152 1.00 62.75 89 ASN A N 1
ATOM 741 C CA . ASN A 1 89 ? 15.156 4.665 -27.341 1.00 62.75 89 ASN A CA 1
ATOM 742 C C . ASN A 1 89 ? 15.591 3.672 -28.442 1.00 62.75 89 ASN A C 1
ATOM 744 O O . ASN A 1 89 ? 14.763 3.346 -29.288 1.00 62.75 89 ASN A O 1
ATOM 748 N N . ASP A 1 90 ? 16.812 3.137 -28.397 1.00 62.50 90 ASP A N 1
ATOM 749 C CA . ASP A 1 90 ? 17.322 2.152 -29.363 1.00 62.50 90 ASP A CA 1
ATOM 750 C C . ASP A 1 90 ? 17.312 0.715 -28.817 1.00 62.50 90 ASP A C 1
ATOM 752 O O . ASP A 1 90 ? 17.228 -0.247 -29.583 1.00 62.50 90 ASP A O 1
ATOM 756 N N . TYR A 1 91 ? 17.377 0.538 -27.490 1.00 68.44 91 TYR A N 1
ATOM 757 C CA . TYR A 1 91 ? 17.416 -0.784 -26.867 1.00 68.44 91 TYR A CA 1
ATOM 758 C C . TYR A 1 91 ? 16.074 -1.140 -26.224 1.00 68.44 91 TYR A C 1
ATOM 760 O O . TYR A 1 91 ? 15.709 -0.642 -25.154 1.00 68.44 91 TYR A O 1
ATOM 768 N N . ILE A 1 92 ? 15.344 -2.038 -26.882 1.00 74.31 92 ILE A N 1
ATOM 769 C CA . ILE A 1 92 ? 14.122 -2.646 -26.354 1.00 74.31 92 ILE A CA 1
ATOM 770 C C . ILE A 1 92 ? 14.537 -3.825 -25.475 1.00 74.31 92 ILE A C 1
ATOM 772 O O . ILE A 1 92 ? 15.251 -4.721 -25.934 1.00 74.31 92 ILE A O 1
ATOM 776 N N . TYR A 1 93 ? 14.096 -3.831 -24.214 1.00 75.81 93 TYR A N 1
ATOM 777 C CA . TYR A 1 93 ? 14.374 -4.966 -23.339 1.00 75.81 93 TYR A CA 1
ATOM 778 C C . TYR A 1 93 ? 13.747 -6.244 -23.908 1.00 75.81 93 TYR A C 1
ATOM 780 O O . TYR A 1 93 ? 12.610 -6.225 -24.383 1.00 75.81 93 TYR A O 1
ATOM 788 N N . PRO A 1 94 ? 14.463 -7.377 -23.854 1.00 84.31 94 PRO A N 1
ATOM 789 C CA . PRO A 1 94 ? 13.903 -8.649 -24.273 1.00 84.31 94 PRO A CA 1
ATOM 790 C C . PRO A 1 94 ? 12.753 -9.063 -23.346 1.00 84.31 94 PRO A C 1
ATOM 792 O O . PRO A 1 94 ? 12.746 -8.737 -22.158 1.00 84.31 94 PRO A O 1
ATOM 795 N N . TRP A 1 95 ? 11.820 -9.858 -23.873 1.00 82.44 95 TRP A N 1
ATOM 796 C CA . TRP A 1 95 ? 10.621 -10.315 -23.156 1.00 82.44 95 TRP A CA 1
ATOM 797 C C . TRP A 1 95 ? 10.923 -10.982 -21.800 1.00 82.44 95 TRP A C 1
ATOM 799 O O . TRP A 1 95 ? 10.178 -10.808 -20.842 1.00 82.44 95 TRP A O 1
ATOM 809 N N . TRP A 1 96 ? 12.043 -11.704 -21.672 1.00 85.56 96 TRP A N 1
ATOM 810 C CA . TRP A 1 96 ? 12.450 -12.308 -20.398 1.00 85.56 96 TRP A CA 1
ATOM 811 C C . TRP A 1 96 ? 12.829 -11.257 -19.344 1.00 85.56 96 TRP A C 1
ATOM 813 O O . TRP A 1 96 ? 12.605 -11.474 -18.155 1.00 85.56 96 TRP A O 1
ATOM 823 N N . GLY A 1 97 ? 13.376 -10.112 -19.761 1.00 83.00 97 GLY A N 1
ATOM 824 C CA . GLY A 1 97 ? 13.708 -9.002 -18.870 1.00 83.00 97 GLY A CA 1
ATOM 825 C C . GLY A 1 97 ? 12.445 -8.345 -18.325 1.00 83.00 97 GLY A C 1
ATOM 826 O O . GLY A 1 97 ? 12.353 -8.082 -17.129 1.00 83.00 97 GLY A O 1
ATOM 827 N N . GLU A 1 98 ? 11.438 -8.174 -19.181 1.00 81.75 98 GLU A N 1
ATOM 828 C CA . GLU A 1 98 ? 10.113 -7.698 -18.782 1.00 81.75 98 GLU A CA 1
ATOM 829 C C . GLU A 1 98 ? 9.463 -8.636 -17.752 1.00 81.75 98 GLU A C 1
ATOM 831 O O . GLU A 1 98 ? 8.991 -8.173 -16.715 1.00 81.75 98 GLU A O 1
ATOM 836 N N . VAL A 1 99 ? 9.527 -9.956 -17.970 1.00 88.06 99 VAL A N 1
ATOM 837 C CA . VAL A 1 99 ? 9.034 -10.958 -17.007 1.00 88.06 99 VAL A CA 1
ATOM 838 C C . VAL A 1 99 ? 9.741 -10.829 -15.656 1.00 88.06 99 VAL A C 1
ATOM 840 O O . VAL A 1 99 ? 9.074 -10.810 -14.625 1.00 88.06 99 VAL A O 1
ATOM 843 N N . ILE A 1 100 ? 11.071 -10.689 -15.636 1.00 88.75 100 ILE A N 1
ATOM 844 C CA . ILE A 1 100 ? 11.829 -10.487 -14.388 1.00 88.75 100 ILE A CA 1
ATOM 845 C C . ILE A 1 100 ? 11.404 -9.189 -13.690 1.00 88.75 100 ILE A C 1
ATOM 847 O O . ILE A 1 100 ? 11.228 -9.182 -12.470 1.00 88.75 100 ILE A O 1
ATOM 851 N N . GLY A 1 101 ? 11.202 -8.112 -14.451 1.00 86.69 101 GLY A N 1
ATOM 852 C CA . GLY A 1 101 ? 10.695 -6.841 -13.939 1.00 86.69 101 GLY A CA 1
ATOM 853 C C . GLY A 1 101 ? 9.326 -6.989 -13.271 1.00 86.69 101 GLY A C 1
ATOM 854 O O . GLY A 1 101 ? 9.152 -6.617 -12.111 1.00 86.69 101 GLY A O 1
ATOM 855 N N . TRP A 1 102 ? 8.367 -7.621 -13.946 1.00 85.88 102 TRP A N 1
ATOM 856 C CA . TRP A 1 102 ? 7.049 -7.893 -13.369 1.00 85.88 102 TRP A CA 1
ATOM 857 C C . TRP A 1 102 ? 7.109 -8.821 -12.157 1.00 85.88 102 TRP A C 1
ATOM 859 O O . TRP A 1 102 ? 6.415 -8.572 -11.175 1.00 85.88 102 TRP A O 1
ATOM 869 N N . CYS A 1 103 ? 7.960 -9.851 -12.165 1.00 90.62 103 CYS A N 1
ATOM 870 C CA . CYS A 1 103 ? 8.166 -10.703 -10.994 1.00 90.62 103 CYS A CA 1
ATOM 871 C C . CYS A 1 103 ? 8.693 -9.907 -9.788 1.00 90.62 103 CYS A C 1
ATOM 873 O O . CYS A 1 103 ? 8.220 -10.116 -8.670 1.00 90.62 103 CYS A O 1
ATOM 875 N N . LEU A 1 104 ? 9.629 -8.976 -10.003 1.00 88.56 104 LEU A N 1
ATOM 876 C CA . LEU A 1 104 ? 10.129 -8.076 -8.958 1.00 88.56 104 LEU A CA 1
ATOM 877 C C . LEU A 1 104 ? 9.020 -7.165 -8.419 1.00 88.56 104 LEU A C 1
ATOM 879 O O . LEU A 1 104 ? 8.846 -7.074 -7.203 1.00 88.56 104 LEU A O 1
ATOM 883 N N . ALA A 1 105 ? 8.238 -6.546 -9.306 1.00 88.25 105 ALA A N 1
ATOM 884 C CA . ALA A 1 105 ? 7.135 -5.671 -8.918 1.00 88.25 105 ALA A CA 1
ATOM 885 C C . ALA A 1 105 ? 6.067 -6.430 -8.107 1.00 88.25 105 ALA A C 1
ATOM 887 O O . ALA A 1 105 ? 5.700 -6.026 -6.999 1.00 88.25 105 ALA A O 1
ATOM 888 N N . LEU A 1 106 ? 5.622 -7.583 -8.618 1.00 89.00 106 LEU A N 1
ATOM 889 C CA . LEU A 1 106 ? 4.598 -8.418 -7.991 1.00 89.00 106 LEU A CA 1
ATOM 890 C C . LEU A 1 106 ? 5.048 -8.997 -6.648 1.00 89.00 106 LEU A C 1
ATOM 892 O O . LEU A 1 106 ? 4.223 -9.122 -5.746 1.00 89.00 106 LEU A O 1
ATOM 896 N N . SER A 1 107 ? 6.336 -9.308 -6.483 1.00 91.25 107 SER A N 1
ATOM 897 C CA . SER A 1 107 ? 6.888 -9.807 -5.216 1.00 91.25 107 SER A CA 1
ATOM 898 C C . SER A 1 107 ? 6.573 -8.868 -4.043 1.00 91.25 107 SER A C 1
ATOM 900 O O . SER A 1 107 ? 6.065 -9.304 -3.008 1.00 91.25 107 SER A O 1
ATOM 902 N N . SER A 1 108 ? 6.778 -7.558 -4.227 1.00 88.25 108 SER A N 1
ATOM 903 C CA . SER A 1 108 ? 6.439 -6.555 -3.208 1.00 88.25 108 SER A CA 1
ATOM 904 C C . SER A 1 108 ? 4.924 -6.380 -3.061 1.00 88.25 108 SER A C 1
ATOM 906 O O . SER A 1 108 ? 4.397 -6.407 -1.946 1.00 88.25 108 SER A O 1
ATOM 908 N N . MET A 1 109 ? 4.198 -6.265 -4.179 1.00 89.50 109 MET A N 1
ATOM 909 C CA . MET A 1 109 ? 2.748 -6.018 -4.176 1.00 89.50 109 MET A CA 1
ATOM 910 C C . MET A 1 109 ? 1.951 -7.141 -3.502 1.00 89.50 109 MET A C 1
ATOM 912 O O . MET A 1 109 ? 0.935 -6.871 -2.858 1.00 89.50 109 MET A O 1
ATOM 916 N N . LEU A 1 110 ? 2.410 -8.389 -3.628 1.00 90.38 110 LEU A N 1
ATOM 917 C CA . LEU A 1 110 ? 1.777 -9.560 -3.025 1.00 90.38 110 LEU A CA 1
ATOM 918 C C . LEU A 1 110 ? 2.082 -9.713 -1.531 1.00 90.38 110 LEU A C 1
ATOM 920 O O . LEU A 1 110 ? 1.336 -10.406 -0.843 1.00 90.38 110 LEU A O 1
ATOM 924 N N . CYS A 1 111 ? 3.113 -9.055 -0.995 1.00 90.12 111 CYS A N 1
ATOM 925 C CA . CYS A 1 111 ? 3.488 -9.179 0.416 1.00 90.12 111 CYS A CA 1
ATOM 926 C C . CYS A 1 111 ? 2.326 -8.819 1.364 1.00 90.12 111 CYS A C 1
ATOM 928 O O . CYS A 1 111 ? 2.012 -9.587 2.278 1.00 90.12 111 CYS A O 1
ATOM 930 N N . ILE A 1 112 ? 1.617 -7.713 1.100 1.00 89.12 112 ILE A N 1
ATOM 931 C CA . ILE A 1 112 ? 0.442 -7.301 1.886 1.00 89.12 112 ILE A CA 1
ATOM 932 C C . ILE A 1 112 ? -0.675 -8.360 1.850 1.00 89.12 112 ILE A C 1
ATOM 934 O O . ILE A 1 112 ? -0.992 -8.903 2.914 1.00 89.12 112 ILE A O 1
ATOM 938 N N . PRO A 1 113 ? -1.272 -8.708 0.690 1.00 87.31 113 PRO A N 1
ATOM 939 C CA . PRO A 1 113 ? -2.388 -9.651 0.653 1.00 87.31 113 PRO A CA 1
ATOM 940 C C . PRO A 1 113 ? -1.990 -11.052 1.128 1.00 87.31 113 PRO A C 1
ATOM 942 O O . PRO A 1 113 ? -2.768 -11.696 1.832 1.00 87.31 113 PRO A O 1
ATOM 945 N N . VAL A 1 114 ? -0.773 -11.517 0.824 1.00 91.88 114 VAL A N 1
ATOM 946 C CA . VAL A 1 114 ? -0.277 -12.816 1.304 1.00 91.88 114 VAL A CA 1
ATOM 947 C C . VAL A 1 114 ? -0.152 -12.818 2.824 1.00 91.88 114 VAL A C 1
ATOM 949 O O . VAL A 1 114 ? -0.590 -13.772 3.464 1.00 91.88 114 VAL A O 1
ATOM 952 N N . SER A 1 115 ? 0.385 -11.753 3.429 1.00 89.44 115 SER A N 1
ATOM 953 C CA . SER A 1 115 ? 0.491 -11.660 4.889 1.00 89.44 115 SER A CA 1
ATOM 954 C C . SER A 1 115 ? -0.882 -11.648 5.574 1.00 89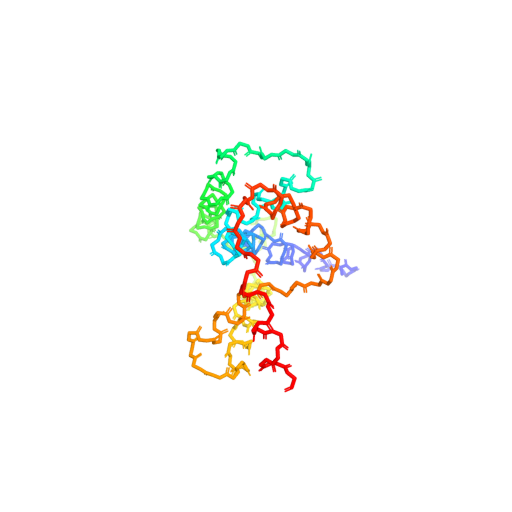.44 115 SER A C 1
ATOM 956 O O . SER A 1 115 ? -1.061 -12.300 6.607 1.00 89.44 115 SER A O 1
ATOM 958 N N . LEU A 1 116 ? -1.869 -10.975 4.971 1.00 88.25 116 LEU A N 1
ATOM 959 C CA . LEU A 1 116 ? -3.249 -10.942 5.447 1.00 88.25 116 LEU A CA 1
ATOM 960 C C . LEU A 1 116 ? -3.887 -12.332 5.381 1.00 88.25 116 LEU A C 1
ATOM 962 O O . LEU A 1 116 ? -4.414 -12.811 6.386 1.00 88.25 116 LEU A O 1
ATOM 966 N N . LEU A 1 117 ? -3.778 -13.014 4.237 1.00 89.00 117 LEU A N 1
ATOM 967 C CA . LEU A 1 117 ? -4.296 -14.371 4.059 1.00 89.00 117 LEU A CA 1
ATOM 968 C C . LEU A 1 117 ? -3.625 -15.356 5.016 1.00 89.00 117 LEU A C 1
ATOM 970 O O . LEU A 1 117 ? -4.304 -16.133 5.682 1.00 89.00 117 LEU A O 1
ATOM 974 N N . TYR A 1 118 ? -2.301 -15.294 5.147 1.00 91.38 118 TYR A N 1
ATOM 975 C CA . TYR A 1 118 ? -1.546 -16.148 6.056 1.00 91.38 118 TYR A CA 1
ATOM 976 C C . TYR A 1 118 ? -2.006 -15.993 7.513 1.00 91.38 118 TYR A C 1
ATOM 978 O O . TYR A 1 118 ? -2.253 -16.991 8.200 1.00 91.38 118 TYR A O 1
ATOM 986 N N . LYS A 1 119 ? -2.185 -14.751 7.983 1.00 87.56 119 LYS A N 1
ATOM 987 C CA . LYS A 1 119 ? -2.707 -14.474 9.329 1.00 87.56 119 LYS A CA 1
ATOM 988 C C . LYS A 1 119 ? -4.151 -14.958 9.489 1.00 87.56 119 LYS A C 1
ATOM 990 O O . LYS A 1 119 ? -4.480 -15.553 10.514 1.00 87.56 119 LYS A O 1
ATOM 995 N N . LEU A 1 120 ? -4.990 -14.778 8.471 1.00 87.31 120 LEU A N 1
ATOM 996 C CA . LEU A 1 120 ? -6.391 -15.203 8.483 1.00 87.31 120 LEU A CA 1
ATOM 997 C C . LEU A 1 120 ? -6.551 -16.732 8.502 1.00 87.31 120 LEU A C 1
ATOM 999 O O . LEU A 1 120 ? -7.426 -17.258 9.194 1.00 87.31 120 LEU A O 1
ATOM 1003 N N . PHE A 1 121 ? -5.686 -17.465 7.796 1.00 87.50 121 PHE A N 1
ATOM 1004 C CA . PHE A 1 121 ? -5.702 -18.929 7.794 1.00 87.50 121 PHE A CA 1
ATOM 1005 C C . PHE A 1 121 ? -5.173 -19.531 9.100 1.00 87.50 121 PHE A C 1
ATOM 1007 O O . PHE A 1 121 ? -5.728 -20.531 9.557 1.00 87.50 121 PHE A O 1
ATOM 1014 N N . ARG A 1 122 ? -4.152 -18.929 9.732 1.00 87.19 122 ARG A N 1
ATOM 1015 C CA . ARG A 1 122 ? -3.614 -19.412 11.021 1.00 87.19 122 ARG A CA 1
ATOM 1016 C C . ARG A 1 122 ? -4.458 -19.029 12.235 1.00 87.19 122 ARG A C 1
ATOM 1018 O O . ARG A 1 122 ? -4.373 -19.715 13.253 1.00 87.19 122 ARG A O 1
ATOM 1025 N N . ALA A 1 123 ? -5.244 -17.956 12.160 1.00 85.81 123 ALA A N 1
ATOM 1026 C CA . ALA A 1 123 ? -6.132 -17.570 13.251 1.00 85.81 123 ALA A CA 1
ATOM 1027 C C . ALA A 1 123 ? -7.181 -18.668 13.507 1.00 85.81 123 ALA A C 1
ATOM 1029 O O . ALA A 1 123 ? -7.727 -19.257 12.575 1.00 85.81 123 ALA A O 1
ATOM 1030 N N . LYS A 1 124 ? -7.464 -18.967 14.778 1.00 76.75 124 LYS A N 1
ATOM 1031 C CA . LYS A 1 124 ? -8.474 -19.962 15.173 1.00 76.75 124 LYS A CA 1
ATOM 1032 C C . LYS A 1 124 ? -9.851 -19.295 15.282 1.00 76.75 124 LYS A C 1
ATOM 1034 O O . LYS A 1 124 ? -9.940 -18.141 15.683 1.00 76.75 124 LYS A O 1
ATOM 1039 N N . GLY A 1 125 ? -10.919 -20.021 14.943 1.00 83.19 125 GLY A N 1
ATOM 1040 C CA . GLY A 1 125 ? -12.311 -19.556 15.081 1.00 83.19 125 GLY A CA 1
ATOM 1041 C C . GLY A 1 125 ? -13.068 -19.415 13.757 1.00 83.19 125 GLY A C 1
ATOM 1042 O O . GLY A 1 125 ? -12.600 -19.885 12.716 1.00 83.19 125 GLY A O 1
ATOM 1043 N N . SER A 1 126 ? -14.241 -18.777 13.801 1.00 87.50 126 SER A N 1
ATOM 1044 C CA . SER A 1 126 ? -15.045 -18.429 12.615 1.00 87.50 126 SER A CA 1
ATOM 1045 C C . SER A 1 126 ? -14.451 -17.235 11.853 1.00 87.50 126 SER A C 1
ATOM 1047 O O . SER A 1 126 ? -13.713 -16.438 12.429 1.00 87.50 126 SER A O 1
ATOM 1049 N N . PHE A 1 127 ? -14.775 -17.074 10.565 1.00 80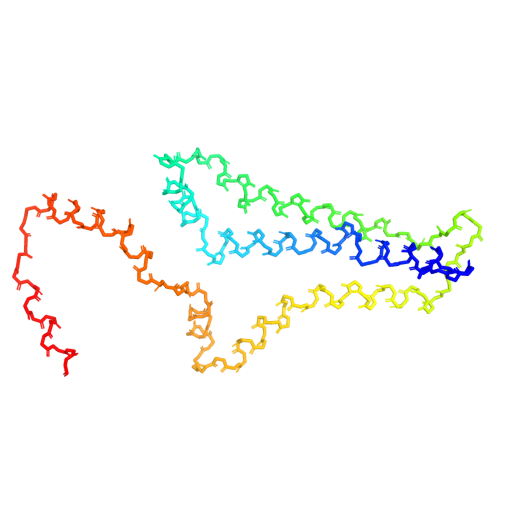.94 127 PHE A N 1
ATOM 1050 C CA . PHE A 1 127 ? -14.206 -16.010 9.718 1.00 80.94 127 PHE A CA 1
ATOM 1051 C C . PHE A 1 127 ? -14.381 -14.602 10.318 1.00 80.94 127 PHE A C 1
ATOM 1053 O O . PHE A 1 127 ? -13.424 -13.832 10.374 1.00 80.94 127 PHE A O 1
ATOM 1060 N N . SER A 1 128 ? -15.568 -14.301 10.858 1.00 81.06 128 SER A N 1
ATOM 1061 C CA . SER A 1 128 ? -15.856 -13.005 11.487 1.00 81.06 128 SER A CA 1
ATOM 1062 C C . SER A 1 128 ? -15.058 -12.779 12.772 1.00 81.06 128 SER A C 1
ATOM 1064 O O . SER A 1 128 ? -14.599 -11.667 13.015 1.00 81.06 128 SER A O 1
ATOM 1066 N N . GLN A 1 129 ? -14.872 -13.819 13.592 1.00 85.19 129 GLN A N 1
ATOM 1067 C CA . GLN A 1 129 ? -14.082 -13.719 14.824 1.00 85.19 129 GLN A CA 1
ATOM 1068 C C . GLN A 1 129 ? -12.597 -13.537 14.519 1.00 85.19 129 GLN A C 1
ATOM 1070 O O . GLN A 1 129 ? -11.938 -12.724 15.160 1.00 85.19 129 GLN A O 1
ATOM 1075 N N . ARG A 1 130 ? -12.076 -14.253 13.513 1.00 87.31 130 ARG A N 1
ATOM 1076 C CA . ARG A 1 130 ? -10.687 -14.099 13.063 1.00 87.31 130 ARG A CA 1
ATOM 1077 C C . ARG A 1 130 ? -10.428 -12.691 12.550 1.00 87.31 130 ARG A C 1
ATOM 1079 O O . ARG A 1 130 ? -9.423 -12.100 12.922 1.00 87.31 130 ARG A O 1
ATOM 1086 N N . TRP A 1 131 ? -11.330 -12.159 11.725 1.00 84.19 131 TRP A N 1
ATOM 1087 C CA . TRP A 1 131 ? -11.214 -10.796 11.217 1.00 84.19 131 TRP A CA 1
ATOM 1088 C C . TRP A 1 131 ? -11.225 -9.781 12.359 1.00 84.19 131 TRP A C 1
ATOM 1090 O O . TRP A 1 131 ? -10.271 -9.022 12.494 1.00 84.19 131 TRP A O 1
ATOM 1100 N N . ALA A 1 132 ? -12.232 -9.837 13.237 1.00 83.69 132 ALA A N 1
ATOM 1101 C CA . ALA A 1 132 ? -12.326 -8.940 14.386 1.00 83.69 132 ALA A CA 1
ATOM 1102 C C . ALA A 1 132 ? -11.044 -8.977 15.233 1.00 83.69 132 ALA A C 1
ATOM 1104 O O . ALA A 1 132 ? -10.446 -7.931 15.468 1.00 83.69 132 ALA A O 1
ATOM 1105 N N . TYR A 1 133 ? -10.565 -10.175 15.582 1.00 84.00 133 TYR A N 1
ATOM 1106 C CA . TYR A 1 133 ? -9.337 -10.374 16.355 1.00 84.00 133 TYR A CA 1
ATOM 1107 C C . TYR A 1 133 ? -8.078 -9.824 15.663 1.00 84.00 133 TYR A C 1
ATOM 1109 O O . TYR A 1 133 ? -7.210 -9.249 16.314 1.00 84.00 133 TYR A O 1
ATOM 1117 N N . LEU A 1 134 ? -7.960 -9.977 14.341 1.00 84.00 134 LEU A N 1
ATOM 1118 C CA . LEU A 1 134 ? -6.808 -9.475 13.584 1.00 84.00 134 LEU A CA 1
ATOM 1119 C C . LEU A 1 134 ? -6.830 -7.953 13.400 1.00 84.00 134 LEU A C 1
ATOM 1121 O O . LEU A 1 134 ? -5.773 -7.349 13.238 1.00 84.00 134 LEU A O 1
ATOM 1125 N N . THR A 1 135 ? -8.016 -7.343 13.410 1.00 84.31 135 THR A N 1
ATOM 1126 C CA . THR A 1 135 ? -8.195 -5.890 13.257 1.00 84.31 135 THR A CA 1
ATOM 1127 C C . THR A 1 135 ? -8.208 -5.124 14.578 1.00 84.31 135 THR A C 1
ATOM 1129 O O . THR A 1 135 ? -8.141 -3.896 14.572 1.00 84.31 135 THR A O 1
ATOM 1132 N N . THR A 1 136 ? -8.286 -5.812 15.721 1.00 81.56 136 THR A N 1
ATOM 1133 C CA . THR A 1 136 ? -8.182 -5.161 17.029 1.00 81.56 136 THR A CA 1
ATOM 1134 C C . THR A 1 136 ? -6.727 -4.807 17.340 1.00 81.56 136 THR A C 1
ATOM 1136 O O . THR A 1 136 ? -5.883 -5.707 17.356 1.00 81.56 136 THR A O 1
ATOM 1139 N N . PRO A 1 137 ? -6.409 -3.530 17.616 1.00 79.62 137 PRO A N 1
ATOM 1140 C CA . PRO A 1 137 ? -5.070 -3.149 18.044 1.00 79.62 137 PRO A CA 1
ATOM 1141 C C . PRO A 1 137 ? -4.760 -3.747 19.422 1.00 79.62 137 PRO A C 1
ATOM 1143 O O . PRO A 1 137 ? -5.627 -3.822 20.295 1.00 79.62 137 PRO A O 1
ATOM 1146 N N . ILE A 1 138 ? -3.511 -4.168 19.622 1.00 75.69 138 ILE A N 1
ATOM 1147 C CA . ILE A 1 138 ? -3.030 -4.650 20.919 1.00 75.69 138 ILE A CA 1
ATOM 1148 C C . ILE A 1 138 ? -2.596 -3.429 21.729 1.00 75.69 138 ILE A C 1
ATOM 1150 O O . ILE A 1 138 ? -1.621 -2.765 21.385 1.00 75.69 138 ILE A O 1
ATOM 1154 N N . TRP A 1 139 ? -3.313 -3.135 22.808 1.00 69.56 139 TRP A N 1
ATOM 1155 C CA . TRP A 1 139 ? -2.973 -2.034 23.704 1.00 69.56 139 TRP A CA 1
ATOM 1156 C C . TRP A 1 139 ? -1.906 -2.482 24.707 1.00 69.56 139 TRP A C 1
ATOM 1158 O O . TRP A 1 139 ? -2.151 -3.344 25.547 1.00 69.56 139 TRP A O 1
ATOM 1168 N N . GLY A 1 140 ? -0.710 -1.902 24.624 1.00 70.31 140 GLY A N 1
ATOM 1169 C CA . GLY A 1 140 ? 0.301 -2.010 25.682 1.00 70.31 140 GLY A CA 1
ATOM 1170 C C . GLY A 1 140 ? -0.043 -1.142 26.900 1.00 70.31 140 GLY A C 1
ATOM 1171 O O . GLY A 1 140 ? -0.764 -0.153 26.774 1.00 70.31 140 GLY A O 1
ATOM 1172 N N . GLY A 1 141 ? 0.511 -1.471 28.073 1.00 65.69 141 GLY A N 1
ATOM 1173 C CA . GLY A 1 141 ? 0.226 -0.760 29.332 1.00 65.69 141 GLY A CA 1
ATOM 1174 C C . GLY A 1 141 ? 0.462 0.755 29.268 1.00 65.69 141 GLY A C 1
ATOM 1175 O O . GLY A 1 141 ? -0.352 1.522 29.770 1.00 65.69 141 GLY A O 1
ATOM 1176 N N . HIS A 1 142 ? 1.497 1.199 28.548 1.00 66.06 142 HIS A N 1
ATOM 1177 C CA . HIS A 1 142 ? 1.772 2.627 28.350 1.00 66.06 142 HIS A CA 1
ATOM 1178 C C . HIS A 1 142 ? 0.661 3.366 27.589 1.00 66.06 142 HIS A C 1
ATOM 1180 O O . HIS A 1 142 ? 0.432 4.541 27.843 1.00 66.06 142 HIS A O 1
ATOM 1186 N N . HIS A 1 143 ? -0.084 2.701 26.698 1.00 65.50 143 HIS A N 1
ATOM 1187 C CA . HIS A 1 143 ? -1.212 3.332 26.003 1.00 65.50 143 HIS A CA 1
ATOM 1188 C C . HIS A 1 143 ? -2.406 3.570 26.935 1.00 65.50 143 HIS A C 1
ATOM 1190 O O . HIS A 1 143 ? -3.161 4.519 26.735 1.00 65.50 143 HIS A O 1
ATOM 1196 N N . LEU A 1 144 ? -2.566 2.733 27.967 1.00 64.69 144 LEU A N 1
ATOM 1197 C CA . LEU A 1 144 ? -3.628 2.876 28.964 1.00 64.69 144 LEU A CA 1
ATOM 1198 C C . LEU A 1 144 ? -3.359 4.044 29.916 1.00 64.69 144 LEU A C 1
ATOM 1200 O O . LEU A 1 144 ? -4.304 4.702 30.340 1.00 64.69 144 LEU A O 1
ATOM 1204 N N . GLU A 1 145 ? -2.091 4.345 30.205 1.00 62.19 145 GLU A N 1
ATOM 1205 C CA . GLU A 1 145 ? -1.706 5.475 31.059 1.00 62.19 145 GLU A CA 1
ATOM 1206 C C . GLU A 1 145 ? -2.130 6.824 30.460 1.00 62.19 145 GLU A C 1
ATOM 1208 O O . GLU A 1 145 ? -2.610 7.690 31.186 1.00 62.19 145 GLU A O 1
ATOM 1213 N N . TYR A 1 146 ? -2.080 6.965 29.131 1.00 59.56 146 TYR A N 1
ATOM 1214 C CA . TYR A 1 146 ? -2.586 8.151 28.428 1.00 59.56 146 TYR A CA 1
ATOM 1215 C C . TYR A 1 146 ? -4.112 8.153 28.218 1.00 59.56 146 TYR A C 1
ATOM 1217 O O . TYR A 1 146 ? -4.678 9.215 27.968 1.00 59.56 146 TYR A O 1
ATOM 1225 N N . MET A 1 147 ? -4.801 7.007 28.340 1.00 60.62 147 MET A N 1
ATOM 1226 C CA . MET A 1 147 ? -6.277 6.940 28.338 1.00 60.62 147 MET A CA 1
ATOM 1227 C C . MET A 1 147 ? -6.898 7.138 29.731 1.00 60.62 147 MET A C 1
ATOM 1229 O O . MET A 1 147 ? -8.030 7.604 29.852 1.00 60.62 147 MET A O 1
ATOM 1233 N N . ALA A 1 148 ? -6.169 6.799 30.796 1.00 58.03 148 ALA A N 1
ATOM 1234 C CA . ALA A 1 148 ? -6.619 6.914 32.179 1.00 58.03 148 ALA A CA 1
ATOM 1235 C C . ALA A 1 148 ? -7.039 8.331 32.639 1.00 58.03 148 ALA A C 1
ATOM 1237 O O . ALA A 1 148 ? -7.973 8.396 33.445 1.00 58.03 148 ALA A O 1
ATOM 1238 N N . PRO A 1 149 ? -6.443 9.458 32.180 1.00 55.66 149 PRO A N 1
ATOM 1239 C CA . PRO A 1 149 ? -6.884 10.777 32.622 1.00 55.66 149 PRO A CA 1
ATOM 1240 C C . PRO A 1 149 ? -8.325 11.080 32.198 1.00 55.66 149 PRO A C 1
ATOM 1242 O O . PRO A 1 149 ? -9.064 11.641 33.004 1.00 55.66 149 PRO A O 1
ATOM 1245 N N . ASP A 1 150 ? -8.755 10.627 31.014 1.00 55.22 150 ASP A N 1
ATOM 1246 C CA . ASP A 1 150 ? -10.142 10.777 30.553 1.00 55.22 150 ASP A CA 1
ATOM 1247 C C . ASP A 1 150 ? -11.112 9.884 31.335 1.00 55.22 150 ASP A C 1
ATOM 1249 O O . ASP A 1 150 ? -12.203 10.316 31.682 1.00 55.22 150 ASP A O 1
ATOM 1253 N N . VAL A 1 151 ? -10.733 8.653 31.697 1.00 56.38 151 VAL A N 1
ATOM 1254 C CA . VAL A 1 151 ? -11.606 7.777 32.507 1.00 56.38 151 VAL A CA 1
ATOM 1255 C C . VAL A 1 151 ? -11.745 8.307 33.937 1.00 56.38 151 VAL A C 1
ATOM 1257 O O . VAL A 1 151 ? -12.814 8.224 34.542 1.00 56.38 151 VAL A O 1
ATOM 1260 N N . LYS A 1 152 ? -10.671 8.872 34.500 1.00 51.56 152 LYS A N 1
ATOM 1261 C CA . LYS A 1 152 ? -10.679 9.462 35.844 1.00 51.56 152 LYS A CA 1
ATOM 1262 C C . LYS A 1 152 ? -11.453 10.786 35.869 1.00 51.56 152 LYS A C 1
ATOM 1264 O O . LYS A 1 152 ? -12.185 11.019 36.828 1.00 51.56 152 LYS A O 1
ATOM 1269 N N . SER A 1 153 ? -11.362 11.599 34.811 1.00 53.53 153 SER A N 1
ATOM 1270 C CA . SER A 1 153 ? -12.158 12.823 34.652 1.00 53.53 153 SER A CA 1
ATOM 1271 C C . SER A 1 153 ? -13.640 12.513 34.384 1.00 53.53 153 SER A C 1
ATOM 1273 O O . SER A 1 153 ? -14.500 13.089 35.048 1.00 53.53 153 SER A O 1
ATOM 1275 N N . LEU A 1 154 ? -13.955 11.524 33.537 1.00 54.75 154 LEU A N 1
ATOM 1276 C CA . LEU A 1 154 ? -15.320 11.034 33.288 1.00 54.75 154 LEU A CA 1
ATOM 1277 C C . LEU A 1 154 ? -15.969 10.465 34.557 1.00 54.75 154 LEU A C 1
ATOM 1279 O O . LEU A 1 154 ? -17.122 10.774 34.848 1.00 54.75 154 LEU A O 1
ATOM 1283 N N . ASN A 1 155 ? -15.223 9.705 35.366 1.00 54.97 155 ASN A N 1
ATOM 1284 C CA . ASN A 1 155 ? -15.704 9.223 36.666 1.00 54.97 155 ASN A CA 1
ATOM 1285 C C . ASN A 1 155 ? -15.907 10.358 37.685 1.00 54.97 155 ASN A C 1
ATOM 1287 O O . ASN A 1 155 ? -16.749 10.227 38.565 1.00 54.97 155 ASN A O 1
ATOM 1291 N N . SER A 1 156 ? -15.172 11.471 37.571 1.00 49.50 156 SER A N 1
ATOM 1292 C CA . SER A 1 156 ? -15.388 12.661 38.409 1.00 49.50 156 SER A CA 1
ATOM 1293 C C . SER A 1 156 ? -16.547 13.552 37.934 1.00 49.50 156 SER A C 1
ATOM 1295 O O . SER A 1 156 ? -17.047 14.358 38.712 1.00 49.50 156 SER A O 1
ATOM 1297 N N . MET A 1 157 ? -16.996 13.395 36.680 1.00 45.88 157 MET A N 1
ATOM 1298 C CA . MET A 1 157 ? -18.118 14.141 36.087 1.00 45.88 157 MET A CA 1
ATOM 1299 C C . MET A 1 157 ? -19.464 13.401 36.156 1.00 45.88 157 MET A C 1
ATOM 1301 O O . MET A 1 157 ? -20.494 14.007 35.867 1.00 45.88 157 MET A O 1
ATOM 1305 N N . SER A 1 158 ? -19.488 12.125 36.554 1.00 41.00 158 SER A N 1
ATOM 1306 C CA . SER A 1 158 ? -20.724 11.365 36.777 1.00 41.00 158 SER A CA 1
ATOM 1307 C C . SER A 1 158 ? -21.029 11.261 38.276 1.00 41.00 158 SER A C 1
ATOM 1309 O O . SER A 1 158 ? -20.420 10.431 38.956 1.00 41.00 158 SER A O 1
ATOM 1311 N N . PRO A 1 159 ? -21.976 12.041 38.830 1.00 47.22 159 PRO A N 1
ATOM 1312 C CA . PRO A 1 159 ? -22.439 11.814 40.187 1.00 47.22 159 PRO A CA 1
ATOM 1313 C C . PRO A 1 159 ? -23.385 10.604 40.186 1.00 47.22 159 PRO A C 1
ATOM 1315 O O . PRO A 1 159 ? -24.501 10.677 39.681 1.00 47.22 159 PRO A O 1
ATOM 1318 N N . GLY A 1 160 ? -22.935 9.492 40.769 1.00 52.22 160 GLY A N 1
ATOM 1319 C CA . GLY A 1 160 ? -23.809 8.402 41.212 1.00 52.22 160 GLY A CA 1
ATOM 1320 C C . GLY A 1 160 ? -23.812 7.142 40.343 1.00 52.22 160 GLY A C 1
ATOM 1321 O O . GLY A 1 160 ? -24.531 7.045 39.354 1.00 52.22 160 GLY A O 1
ATOM 1322 N N . SER A 1 161 ? -23.038 6.139 40.760 1.00 45.72 161 SER A N 1
ATOM 1323 C CA . SER A 1 161 ? -23.438 4.717 40.824 1.00 45.72 161 SER A CA 1
ATOM 1324 C C . SER A 1 161 ? -22.233 3.883 41.278 1.00 45.72 161 SER A C 1
ATOM 1326 O O . SER A 1 161 ? -21.581 3.187 40.501 1.00 45.72 161 SER A O 1
ATOM 1328 N N . GLU A 1 162 ? -21.893 3.992 42.565 1.00 44.84 162 GLU A N 1
ATOM 1329 C CA . GLU A 1 162 ? -20.817 3.198 43.176 1.00 44.84 162 GLU A CA 1
ATOM 1330 C C . GLU A 1 162 ? -21.203 1.728 43.434 1.00 44.84 162 GLU A C 1
ATOM 1332 O O . GLU A 1 162 ? -20.328 0.912 43.711 1.00 44.84 162 GLU A O 1
ATOM 1337 N N . ASP A 1 163 ? -22.462 1.334 43.229 1.00 41.69 163 ASP A N 1
ATOM 1338 C CA . ASP A 1 163 ? -22.945 0.024 43.690 1.00 41.69 163 ASP A CA 1
ATOM 1339 C C . ASP A 1 163 ? -22.602 -1.170 42.773 1.00 41.69 163 ASP A C 1
ATOM 1341 O O . ASP A 1 163 ? -22.690 -2.317 43.202 1.00 41.69 163 ASP A O 1
ATOM 1345 N N . ASN A 1 164 ? -22.133 -0.951 41.535 1.00 41.84 164 ASN A N 1
ATOM 1346 C CA . ASN A 1 164 ? -21.846 -2.049 40.589 1.00 41.84 164 ASN A CA 1
ATOM 1347 C C . ASN A 1 164 ? -20.367 -2.469 40.492 1.00 41.84 164 ASN A C 1
ATOM 1349 O O . ASN A 1 164 ? -20.050 -3.430 39.789 1.00 41.84 164 ASN A O 1
ATOM 1353 N N . LYS A 1 165 ? -19.439 -1.789 41.182 1.00 45.31 165 LYS A N 1
ATOM 1354 C CA . LYS A 1 165 ? -17.996 -2.099 41.075 1.00 45.31 165 LYS A CA 1
ATOM 1355 C C . LYS A 1 165 ? -17.559 -3.318 41.891 1.00 45.31 165 LYS A C 1
ATOM 1357 O O . LYS A 1 165 ? -16.576 -3.955 41.523 1.00 45.31 165 LYS A O 1
ATOM 1362 N N . VAL A 1 166 ? -18.284 -3.671 42.952 1.00 43.31 166 VAL A N 1
ATOM 1363 C CA . VAL A 1 166 ? -17.893 -4.775 43.849 1.00 43.31 166 VAL A CA 1
ATOM 1364 C C . VAL A 1 166 ? -18.232 -6.149 43.253 1.00 43.31 166 VAL A C 1
ATOM 1366 O O . VAL A 1 166 ? -17.495 -7.104 43.463 1.00 43.31 166 VAL A O 1
ATOM 1369 N N . ILE A 1 167 ? -19.283 -6.252 42.434 1.00 44.09 167 ILE A N 1
ATOM 1370 C CA . ILE A 1 167 ? -19.792 -7.551 41.955 1.00 44.09 167 ILE A CA 1
ATOM 1371 C C . ILE A 1 167 ? -18.964 -8.108 40.781 1.00 44.09 167 ILE A C 1
ATOM 1373 O O . ILE A 1 167 ? -18.834 -9.319 40.628 1.00 44.09 167 ILE A O 1
ATOM 1377 N N . ILE A 1 168 ? -18.350 -7.252 39.957 1.00 48.00 168 ILE A N 1
ATOM 1378 C CA . ILE A 1 168 ? -17.615 -7.717 38.767 1.00 48.00 168 ILE A CA 1
ATOM 1379 C C . ILE A 1 168 ? -16.241 -8.307 39.138 1.00 48.00 168 ILE A C 1
ATOM 1381 O O . ILE A 1 168 ? -15.799 -9.259 38.493 1.00 48.00 168 ILE A O 1
ATOM 1385 N N . PHE A 1 169 ? -15.592 -7.813 40.200 1.00 43.75 169 PHE A N 1
ATOM 1386 C CA . PHE A 1 169 ? -14.243 -8.253 40.582 1.00 43.75 169 PHE A CA 1
ATOM 1387 C C . PHE A 1 169 ? -14.175 -9.651 41.220 1.00 43.75 169 PHE A C 1
ATOM 1389 O O . PHE A 1 169 ? -13.123 -10.276 41.133 1.00 43.75 169 PHE A O 1
ATOM 1396 N N . GLU A 1 170 ? -15.263 -10.183 41.793 1.00 40.62 170 GLU A N 1
ATOM 1397 C CA . GLU A 1 170 ? -15.271 -11.565 42.317 1.00 40.62 170 GLU A CA 1
ATOM 1398 C C . GLU A 1 170 ? -15.478 -12.639 41.238 1.00 40.62 170 GLU A C 1
ATOM 1400 O O . GLU A 1 170 ? -15.137 -13.796 41.453 1.00 40.62 170 GLU A O 1
ATOM 1405 N N . SER A 1 171 ? -15.999 -12.287 40.060 1.00 38.38 171 SER A N 1
ATOM 1406 C CA . SER A 1 171 ? -16.334 -13.281 39.023 1.00 38.38 171 SER A CA 1
ATOM 1407 C C . SER A 1 171 ? -15.173 -13.670 38.094 1.00 38.38 171 SER A C 1
ATOM 1409 O O . SER A 1 171 ? -15.357 -14.495 37.200 1.00 38.38 171 SER A O 1
ATOM 1411 N N . VAL A 1 172 ? -13.991 -13.070 38.279 1.00 47.19 172 VAL A N 1
ATOM 1412 C CA . VAL A 1 172 ? -12.813 -13.262 37.406 1.00 47.19 172 VAL A CA 1
ATOM 1413 C C . VAL A 1 172 ? -11.565 -13.686 38.201 1.00 47.19 172 VAL A C 1
ATOM 1415 O O . VAL A 1 172 ? -10.441 -13.458 37.755 1.00 47.19 172 VAL A O 1
ATOM 1418 N N . MET A 1 173 ? -11.748 -14.305 39.374 1.00 39.75 173 MET A N 1
ATOM 1419 C CA . MET A 1 173 ? -10.693 -15.087 40.033 1.00 39.75 173 MET A CA 1
ATOM 1420 C C . MET A 1 173 ? -10.910 -16.580 39.798 1.00 39.75 173 MET A C 1
ATOM 1422 O O . MET A 1 173 ? -12.072 -17.028 39.908 1.00 39.75 173 MET A O 1
#

Sequence (173 aa):
MVTEGGMYVFQLFDYYSASGMTLLWQAFWECVVVAWVYGADRFMDDVARMIGYRPFPWMKWCWSFITPCVCMGIFLFHLVNYKPLTYNNDYIYPWWGEVIGWCLALSSMLCIPVSLLYKLFRAKGSFSQRWAYLTTPIWGGHHLEYMAPDVKSLNSMSPGS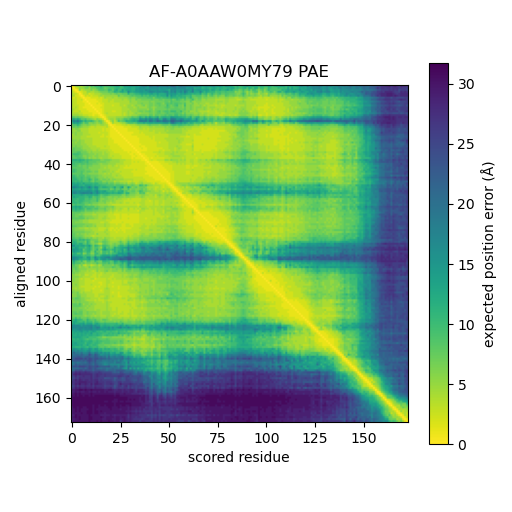EDNKVIIFESVM

Foldseek 3Di:
DPDPCVVVVVVLCCCQQVNLLLVLLVQLVVLQCVPPLLHLVVVQVVVCLVVVHRDDVVVSCCSNPVSNVVSVVVNVVCVVPPDQDADPNPRGDDPVSVVVSNVNSVVSSVPVVVVVVVQQVPDDDDSVVSSVVVSDDDDDPVNVVSVVVVVVVVVVVDPDDPPPPPVVVVVPD

Solvent-accessible surface area (backbone atoms only — not comparable to full-atom values): 10043 Å² total; per-residue (Å²): 112,89,53,96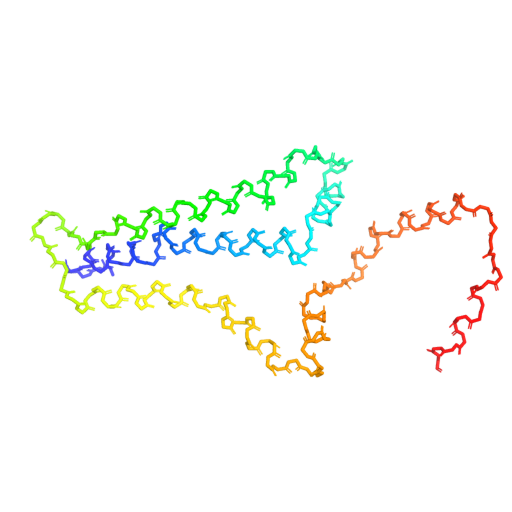,66,17,66,59,59,46,51,48,43,44,63,26,58,71,21,66,61,43,51,30,54,50,52,27,52,52,34,47,41,47,28,68,60,68,24,48,67,58,51,46,53,54,49,15,68,74,72,74,51,74,72,62,72,67,58,53,51,40,52,56,45,50,47,34,51,50,32,48,51,54,39,51,51,50,62,74,65,62,66,85,68,54,54,89,86,78,41,71,63,53,72,71,54,53,51,53,28,50,52,51,26,46,56,61,64,43,47,60,61,50,52,52,50,52,52,56,70,70,43,77,78,55,74,69,56,30,50,54,61,71,57,51,81,85,82,53,74,74,60,47,64,74,49,43,61,57,56,54,49,51,58,72,70,52,90,84,77,80,82,67,65,68,66,62,66,68,75,77,114

pLDDT: mean 77.98, std 15.02, range [38.38, 93.44]

Radius of gyration: 24.64 Å; Cα contacts (8 Å, |Δi|>4): 105; chains: 1; bounding box: 54×40×73 Å

Nearest PDB structures (foldseek):
  7y7v-assembly1_A  TM=8.946E-01  e=4.568E-09  Homo sapiens
  4xpt-assembly1_A  TM=9.721E-01  e=4.863E-08  Drosophila melanogaster
  7wgt-assembly1_A  TM=9.593E-01  e=1.188E-07  Drosophila melanogaster
  6zpl-assembly1_B  TM=9.091E-01  e=3.434E-06  Homo sapiens
  6awp-assembly1_A  TM=9.119E-01  e=4.707E-06  Homo sapiens

InterPro domains:
  IPR000175 Sodium:neurotransmitter symporter [PF00209] (1-122)
  IPR000175 Sodium:neurotransmitter symporter [PR00176] (20-40)
  IPR000175 Sodium:neurotransmitter symporter [PR00176] (60-80)
  IPR000175 Sodium:neurotransmitter symporter [PS50267] (1-125)
  IPR000175 Sodium:neurotransmitter symporter [PTHR11616] (1-135)
  IPR037272 Sodium:neurotransmitter symporter superfamily [SSF161070] (3-121)